Protein AF-A0A3M8QSM9-F1 (afdb_monomer_lite)

Sequence (172 aa):
MSATPKERRSAWSLAILLGVVITITLQIFSGIAMALGWMSLLPFHVEDGMAAALFILLEWLWLAGTRPGRRTLRDLFPTGQRWRAAGRQCQGIFLGRPTPALNTIVEGAFLLIATLAVLLGLLLVFTALPARFPLLLAGHRALAGLLALLWIIHLLLALHAALARRAEARKC

Foldseek 3Di:
DDDDPLPDPDPVLVVLVVQLVVLLVVLLVLLVVVVVPPCVCVVVNLVSLVSNQVSLVVLVCCLPVDPSSVVLLCLLVPDDPLVVVVVVVVVCVVVLDLDPSVLSPLVSVLSVLSNVLSVLSVCCVVVPHCVVPVVSVVSSSVSSVVNVVSVVVNVVSVVSVVVVVVVVVVVD

Radius of gyration: 18.4 Å; chains: 1; bounding box: 43×33×57 Å

pLDDT: mean 84.84, std 15.16, range [29.64, 98.06]

Structure (mmCIF, N/CA/C/O backbone):
data_AF-A0A3M8QSM9-F1
#
_entry.id   AF-A0A3M8QSM9-F1
#
loop_
_atom_site.group_PDB
_atom_site.id
_atom_site.type_symbol
_atom_site.label_atom_id
_atom_site.label_alt_id
_atom_site.label_comp_id
_atom_site.label_asym_id
_atom_site.label_entity_id
_atom_site.label_seq_id
_atom_site.pdbx_PDB_ins_code
_atom_site.Cartn_x
_atom_site.Cartn_y
_atom_site.Cartn_z
_atom_site.occupancy
_atom_site.B_iso_or_equiv
_atom_site.auth_seq_id
_atom_site.auth_comp_id
_atom_site.auth_asym_id
_atom_site.auth_atom_id
_atom_site.pdbx_PDB_model_num
ATOM 1 N N . MET A 1 1 ? -24.854 6.704 27.023 1.00 33.19 1 MET A N 1
ATOM 2 C CA . MET A 1 1 ? -24.421 6.651 25.607 1.00 33.19 1 MET A CA 1
ATOM 3 C C . MET A 1 1 ? -24.212 5.191 25.249 1.00 33.19 1 MET A C 1
ATOM 5 O O . MET A 1 1 ? -23.265 4.596 25.744 1.00 33.19 1 MET A O 1
ATOM 9 N N . SER A 1 2 ? -25.132 4.583 24.498 1.00 29.64 2 SER A N 1
ATOM 10 C CA . SER A 1 2 ? -24.978 3.199 24.042 1.00 29.64 2 SER A CA 1
ATOM 11 C C . SER A 1 2 ? -23.827 3.131 23.038 1.00 29.64 2 SER A C 1
ATOM 13 O O . SER A 1 2 ? -23.761 3.927 22.099 1.00 29.64 2 SER A O 1
ATOM 15 N N . ALA A 1 3 ? -22.886 2.213 23.259 1.00 34.69 3 ALA A N 1
ATOM 16 C CA . ALA A 1 3 ? -21.878 1.890 22.264 1.00 34.69 3 ALA A CA 1
ATOM 17 C C . ALA A 1 3 ? -22.620 1.332 21.046 1.00 34.69 3 ALA A C 1
ATOM 19 O O . ALA A 1 3 ? -23.190 0.244 21.102 1.00 34.69 3 ALA A O 1
ATOM 20 N N . THR A 1 4 ? -22.677 2.106 19.965 1.00 38.62 4 THR A N 1
ATOM 21 C CA . THR A 1 4 ? -23.167 1.594 18.690 1.00 38.62 4 THR A CA 1
ATOM 22 C C . THR A 1 4 ? -22.311 0.380 18.325 1.00 38.62 4 THR A C 1
ATOM 24 O O . THR A 1 4 ? -21.079 0.472 18.397 1.00 38.62 4 THR A O 1
ATOM 27 N N . PRO A 1 5 ? -22.918 -0.773 17.987 1.00 41.25 5 PRO A N 1
ATOM 28 C CA . PRO A 1 5 ? -22.157 -1.937 17.563 1.00 41.25 5 PRO A CA 1
ATOM 29 C C . PRO A 1 5 ? -21.228 -1.506 16.430 1.00 41.25 5 PRO A C 1
ATOM 31 O O . PRO A 1 5 ? -21.680 -0.873 15.473 1.00 41.25 5 PRO A O 1
ATOM 34 N N . LYS A 1 6 ? -19.926 -1.795 16.551 1.00 48.81 6 LYS A N 1
ATOM 35 C CA . LYS A 1 6 ? -18.965 -1.589 15.461 1.00 48.81 6 LYS A CA 1
ATOM 36 C C . LYS A 1 6 ? -19.500 -2.377 14.265 1.00 48.81 6 LYS A C 1
ATOM 38 O O . LYS A 1 6 ? -19.436 -3.603 14.273 1.00 48.81 6 LYS A O 1
ATOM 43 N N . GLU A 1 7 ? -20.089 -1.680 13.293 1.00 57.03 7 GLU A N 1
ATOM 44 C CA . GLU A 1 7 ? -20.618 -2.281 12.067 1.00 57.03 7 GLU A CA 1
ATOM 45 C C . GLU A 1 7 ? -19.496 -3.112 11.442 1.00 57.03 7 GLU A C 1
ATOM 47 O O . GLU A 1 7 ? -18.468 -2.582 11.014 1.00 57.03 7 GLU A O 1
ATOM 52 N N . ARG A 1 8 ? -19.653 -4.437 11.492 1.00 64.81 8 ARG A N 1
ATOM 53 C CA . ARG A 1 8 ? -18.660 -5.380 10.984 1.00 64.81 8 ARG A CA 1
ATOM 54 C C . ARG A 1 8 ? -18.558 -5.156 9.476 1.00 64.81 8 ARG A C 1
ATOM 56 O O . ARG A 1 8 ? -19.586 -5.095 8.802 1.00 64.81 8 ARG A O 1
ATOM 63 N N . ARG A 1 9 ? -17.335 -5.033 8.941 1.00 73.69 9 ARG A N 1
ATOM 64 C CA . ARG A 1 9 ? -17.126 -5.056 7.483 1.00 73.69 9 ARG A CA 1
ATOM 65 C C . ARG A 1 9 ? -17.835 -6.290 6.917 1.00 73.69 9 ARG A C 1
ATOM 67 O O . ARG A 1 9 ? -17.752 -7.372 7.502 1.00 73.69 9 ARG A O 1
ATOM 74 N N . SER A 1 10 ? -18.532 -6.120 5.797 1.00 85.56 10 SER A N 1
ATOM 75 C CA . SER A 1 10 ? -19.101 -7.257 5.076 1.00 85.56 10 SER A CA 1
ATOM 76 C C . SER A 1 10 ? -17.976 -8.188 4.614 1.00 85.56 10 SER A C 1
ATOM 78 O O . SER A 1 10 ? -16.852 -7.736 4.383 1.00 85.56 10 SER A O 1
ATOM 80 N N . ALA A 1 11 ? -18.273 -9.480 4.442 1.00 87.19 11 ALA A N 1
ATOM 81 C CA . ALA A 1 11 ? -17.302 -10.450 3.923 1.00 87.19 11 ALA A CA 1
ATOM 82 C C . ALA A 1 11 ? -16.677 -9.980 2.596 1.00 87.19 11 ALA A C 1
ATOM 84 O O . ALA A 1 11 ? -15.484 -10.150 2.370 1.00 87.19 11 ALA A O 1
ATOM 85 N N . TRP A 1 12 ? -17.467 -9.287 1.772 1.00 86.81 12 TRP A N 1
ATOM 86 C CA . TRP A 1 12 ? -17.013 -8.711 0.511 1.00 86.81 12 TRP A CA 1
ATOM 87 C C . TRP A 1 12 ? -15.965 -7.609 0.682 1.00 86.81 12 TRP A C 1
ATOM 89 O O . TRP A 1 12 ? -14.938 -7.615 0.015 1.00 86.81 12 TRP A O 1
ATOM 99 N N . SER A 1 13 ? -16.167 -6.702 1.639 1.00 87.62 13 SER A N 1
ATOM 100 C CA . SER A 1 13 ? -15.184 -5.663 1.966 1.00 87.62 13 SER A CA 1
ATOM 101 C C . SER A 1 13 ? -13.890 -6.237 2.553 1.00 87.62 13 SER A C 1
ATOM 103 O O . SER A 1 13 ? -12.820 -5.658 2.376 1.00 87.62 13 SER A O 1
ATOM 105 N N . LEU A 1 14 ? -13.969 -7.375 3.248 1.00 90.00 14 LEU A N 1
ATOM 106 C CA . LEU A 1 14 ? -12.781 -8.082 3.726 1.00 90.00 14 LEU A CA 1
ATOM 107 C C . LEU A 1 14 ? -12.025 -8.756 2.581 1.00 90.00 14 LEU A C 1
ATOM 109 O O . LEU A 1 14 ? -10.802 -8.693 2.564 1.00 90.00 14 LEU A O 1
ATOM 113 N N . ALA A 1 15 ? -12.734 -9.352 1.619 1.00 92.62 15 ALA A N 1
ATOM 114 C CA . ALA A 1 15 ? -12.118 -9.949 0.438 1.00 92.62 15 ALA A CA 1
ATOM 115 C C . ALA A 1 15 ? -11.387 -8.899 -0.417 1.00 92.62 15 ALA A C 1
ATOM 117 O O . ALA A 1 15 ? -10.253 -9.136 -0.821 1.00 92.62 15 ALA A O 1
ATOM 118 N N . ILE A 1 16 ? -11.994 -7.722 -0.622 1.00 93.44 16 ILE A N 1
ATOM 119 C CA . ILE A 1 16 ? -11.361 -6.597 -1.333 1.00 93.44 16 ILE A CA 1
ATOM 120 C C . ILE A 1 16 ? -10.077 -6.163 -0.619 1.00 93.44 16 ILE A C 1
ATOM 122 O O . ILE A 1 16 ? -9.019 -6.102 -1.241 1.00 93.44 16 ILE A O 1
ATOM 126 N N . LEU A 1 17 ? -10.152 -5.924 0.694 1.00 92.38 17 LEU A N 1
ATOM 127 C CA . LEU A 1 17 ? -8.992 -5.520 1.488 1.00 92.38 17 LEU A CA 1
ATOM 128 C C . LEU A 1 17 ? -7.885 -6.577 1.470 1.00 92.38 17 LEU A C 1
ATOM 130 O O . LEU A 1 17 ? -6.714 -6.236 1.332 1.00 92.38 17 LEU A O 1
ATOM 134 N N . LEU A 1 18 ? -8.244 -7.855 1.596 1.00 94.69 18 LEU A N 1
ATOM 135 C CA . LEU A 1 18 ? -7.285 -8.952 1.519 1.00 94.69 18 LEU A CA 1
ATOM 136 C C . LEU A 1 18 ? -6.609 -8.999 0.144 1.00 94.69 18 LEU A C 1
ATOM 138 O O . LEU A 1 18 ? -5.396 -9.177 0.083 1.00 94.69 18 LEU A O 1
ATOM 142 N N . GLY A 1 19 ? -7.371 -8.777 -0.929 1.00 96.56 19 GLY A N 1
ATOM 143 C CA . GLY A 1 19 ? -6.840 -8.620 -2.280 1.00 96.56 19 GLY A CA 1
ATOM 144 C C . GLY A 1 19 ? -5.787 -7.516 -2.352 1.00 96.56 19 GLY A C 1
ATOM 145 O O . GLY A 1 19 ? -4.663 -7.799 -2.750 1.00 96.56 19 GLY A O 1
ATOM 146 N N . VAL A 1 20 ? -6.099 -6.308 -1.855 1.00 95.62 20 VAL A N 1
ATOM 147 C CA . VAL A 1 20 ? -5.136 -5.188 -1.778 1.00 95.62 20 VAL A CA 1
ATOM 148 C C . VAL A 1 20 ? -3.863 -5.598 -1.035 1.00 95.62 20 VAL A C 1
ATOM 150 O O . VAL A 1 20 ? -2.759 -5.339 -1.509 1.00 95.62 20 VAL A O 1
ATOM 153 N N . VAL A 1 21 ? -3.996 -6.235 0.131 1.00 95.12 21 VAL A N 1
ATOM 154 C CA . VAL A 1 21 ? -2.842 -6.641 0.947 1.00 95.12 21 VAL A CA 1
ATOM 155 C C . VAL A 1 21 ? -1.966 -7.643 0.198 1.00 95.12 21 VAL A C 1
ATOM 157 O O . VAL A 1 21 ? -0.745 -7.478 0.180 1.00 95.12 21 VAL A O 1
ATOM 160 N N . ILE A 1 22 ? -2.567 -8.659 -0.425 1.00 97.19 22 ILE A N 1
ATOM 161 C CA . ILE A 1 22 ? -1.836 -9.703 -1.149 1.00 97.19 22 ILE A CA 1
ATOM 162 C C . ILE A 1 22 ? -1.108 -9.101 -2.350 1.00 97.19 22 ILE A C 1
ATOM 164 O O . ILE A 1 22 ? 0.111 -9.238 -2.434 1.00 97.19 22 ILE A O 1
ATOM 168 N N . THR A 1 23 ? -1.813 -8.388 -3.229 1.00 97.81 23 THR A N 1
ATOM 169 C CA . THR A 1 23 ? -1.215 -7.852 -4.460 1.00 97.81 23 THR A CA 1
ATOM 170 C C . THR A 1 23 ? -0.147 -6.805 -4.155 1.00 97.81 23 THR A C 1
ATOM 172 O O . THR A 1 23 ? 0.922 -6.816 -4.742 1.00 97.81 23 THR A O 1
ATOM 175 N N . ILE A 1 24 ? -0.348 -5.917 -3.173 1.00 95.31 24 ILE A N 1
ATOM 176 C CA . ILE A 1 24 ? 0.704 -4.943 -2.833 1.00 95.31 24 ILE A CA 1
ATOM 177 C C . ILE A 1 24 ? 1.926 -5.625 -2.211 1.00 95.31 24 ILE A C 1
ATOM 179 O O . ILE A 1 24 ? 3.055 -5.219 -2.478 1.00 95.31 24 ILE A O 1
ATOM 183 N N . THR A 1 25 ? 1.728 -6.683 -1.423 1.00 96.75 25 THR A N 1
ATOM 184 C CA . THR A 1 25 ? 2.846 -7.468 -0.883 1.00 96.75 25 THR A CA 1
ATOM 185 C C . THR A 1 25 ? 3.642 -8.127 -2.014 1.00 96.75 25 THR A C 1
ATOM 187 O O . THR A 1 25 ? 4.868 -8.021 -2.041 1.00 96.75 25 THR A O 1
ATOM 190 N N . LEU A 1 26 ? 2.961 -8.746 -2.982 1.00 98.06 26 LEU A N 1
ATOM 191 C CA . LEU A 1 26 ? 3.590 -9.341 -4.164 1.00 98.06 26 LEU A CA 1
ATOM 192 C C . LEU A 1 26 ? 4.304 -8.291 -5.032 1.00 98.06 26 LEU A C 1
ATOM 194 O O . LEU A 1 26 ? 5.438 -8.536 -5.451 1.00 98.06 26 LEU A O 1
ATOM 198 N N . GLN A 1 27 ? 3.729 -7.097 -5.208 1.00 97.50 27 GLN A N 1
ATOM 199 C CA . GLN A 1 27 ? 4.387 -5.978 -5.892 1.00 97.50 27 GLN A CA 1
ATOM 200 C C . GLN A 1 27 ? 5.650 -5.485 -5.190 1.00 97.50 27 GLN A C 1
ATOM 202 O O . GLN A 1 27 ? 6.639 -5.182 -5.858 1.00 97.50 27 GLN A O 1
ATOM 207 N N . ILE A 1 28 ? 5.655 -5.424 -3.855 1.00 96.50 28 ILE A N 1
ATOM 208 C CA . ILE A 1 28 ? 6.856 -5.062 -3.091 1.00 96.50 28 ILE A CA 1
ATOM 209 C C . ILE A 1 28 ? 7.958 -6.100 -3.335 1.00 96.50 28 ILE A C 1
ATOM 211 O O . ILE A 1 28 ? 9.080 -5.730 -3.681 1.00 96.50 28 ILE A O 1
ATOM 215 N N . PHE A 1 29 ? 7.651 -7.395 -3.207 1.00 97.69 29 PHE A N 1
ATOM 216 C CA . PHE A 1 29 ? 8.652 -8.451 -3.387 1.00 97.69 29 PHE A CA 1
ATOM 217 C C . PHE A 1 29 ? 9.167 -8.546 -4.824 1.00 97.69 29 PHE A C 1
ATOM 219 O O . PHE A 1 29 ? 10.380 -8.610 -5.031 1.00 97.69 29 PHE A O 1
ATOM 226 N N . SER A 1 30 ? 8.277 -8.518 -5.816 1.00 97.69 30 SER A N 1
ATOM 227 C CA . SER A 1 30 ? 8.670 -8.544 -7.229 1.00 97.69 30 SER A CA 1
ATOM 228 C C . SER A 1 30 ? 9.455 -7.289 -7.624 1.00 97.69 30 SER A C 1
ATOM 230 O O . SER A 1 30 ? 10.476 -7.404 -8.300 1.00 97.69 30 SER A O 1
ATOM 232 N N . GLY A 1 31 ? 9.074 -6.109 -7.122 1.00 96.38 31 GLY A N 1
ATOM 233 C CA . GLY A 1 31 ? 9.811 -4.861 -7.330 1.00 96.38 31 GLY A CA 1
ATOM 234 C C . GLY A 1 31 ? 11.220 -4.884 -6.727 1.00 96.38 31 GLY A C 1
ATOM 235 O O . GLY A 1 31 ? 12.176 -4.465 -7.383 1.00 96.38 31 GLY A O 1
ATOM 236 N N . ILE A 1 32 ? 11.378 -5.424 -5.511 1.00 95.88 32 ILE A N 1
ATOM 237 C CA . ILE A 1 32 ? 12.695 -5.630 -4.883 1.00 95.88 32 ILE A CA 1
ATOM 238 C C . ILE A 1 32 ? 13.531 -6.617 -5.704 1.00 95.88 32 ILE A C 1
ATOM 240 O O . ILE A 1 32 ? 14.686 -6.330 -6.010 1.00 95.88 32 ILE A O 1
ATOM 244 N N . ALA A 1 33 ? 12.960 -7.755 -6.102 1.00 97.12 33 ALA A N 1
ATOM 245 C CA . ALA A 1 33 ? 13.671 -8.758 -6.890 1.00 97.12 33 ALA A CA 1
ATOM 246 C C . ALA A 1 33 ? 14.148 -8.195 -8.241 1.00 97.12 33 ALA A C 1
ATOM 248 O O . ALA A 1 33 ? 15.297 -8.401 -8.634 1.00 97.12 33 ALA A O 1
ATOM 249 N N . MET A 1 34 ? 13.313 -7.406 -8.922 1.00 96.12 34 MET A N 1
ATOM 250 C CA . MET A 1 34 ? 13.706 -6.699 -10.143 1.00 96.12 34 MET A CA 1
ATOM 251 C C . MET A 1 34 ? 14.809 -5.663 -9.891 1.00 96.12 34 MET A C 1
ATOM 253 O O . MET A 1 34 ? 15.723 -5.544 -10.704 1.00 96.12 34 MET A O 1
ATOM 257 N N . ALA A 1 35 ? 14.776 -4.942 -8.763 1.00 93.50 35 ALA A N 1
ATOM 258 C CA . ALA A 1 35 ? 15.850 -4.022 -8.379 1.00 93.50 35 ALA A CA 1
ATOM 259 C C . ALA A 1 35 ? 17.186 -4.745 -8.110 1.00 93.50 35 ALA A C 1
ATOM 261 O O . ALA A 1 35 ? 18.246 -4.163 -8.330 1.00 93.50 35 ALA A O 1
ATOM 262 N N . LEU A 1 36 ? 17.135 -6.017 -7.700 1.00 95.88 36 LEU A N 1
ATOM 263 C CA . LEU A 1 36 ? 18.290 -6.912 -7.555 1.00 95.88 36 LEU A CA 1
ATOM 264 C C . LEU A 1 36 ? 18.699 -7.610 -8.869 1.00 95.88 36 LEU A C 1
ATOM 266 O O . LEU A 1 36 ? 19.625 -8.417 -8.874 1.00 95.88 36 LEU A O 1
ATOM 270 N N . GLY A 1 37 ? 18.035 -7.299 -9.988 1.00 95.44 37 GLY A N 1
ATOM 271 C CA . GLY A 1 37 ? 18.399 -7.767 -11.328 1.00 95.44 37 GLY A CA 1
ATOM 272 C C . GLY A 1 37 ? 17.540 -8.901 -11.890 1.00 95.44 37 GLY A C 1
ATOM 273 O O . GLY A 1 37 ? 17.787 -9.338 -13.013 1.00 95.44 37 GLY A O 1
ATOM 274 N N . TRP A 1 38 ? 16.512 -9.377 -11.179 1.00 96.69 38 TRP A N 1
ATOM 275 C CA . TRP A 1 38 ? 15.640 -10.464 -11.654 1.00 96.69 38 TRP A CA 1
ATOM 276 C C . TRP A 1 38 ? 14.563 -9.951 -12.617 1.00 96.69 38 TRP A C 1
ATOM 278 O O . TRP A 1 38 ? 13.366 -9.965 -12.333 1.00 96.69 38 TRP A O 1
ATOM 288 N N . MET A 1 39 ? 14.992 -9.486 -13.790 1.00 94.81 39 MET A N 1
ATOM 289 C CA . MET A 1 39 ? 14.109 -8.869 -14.787 1.00 94.81 39 MET A CA 1
ATOM 290 C C . MET A 1 39 ? 13.109 -9.842 -15.430 1.00 94.81 39 MET A C 1
ATOM 292 O O . MET A 1 39 ? 12.125 -9.393 -16.016 1.00 94.81 39 MET A O 1
ATOM 296 N N . SER A 1 40 ? 13.300 -11.157 -15.281 1.00 96.06 40 SER A N 1
ATOM 297 C CA . SER A 1 40 ? 12.332 -12.178 -15.709 1.00 96.06 40 SER A CA 1
ATOM 298 C C . SER A 1 40 ? 10.988 -12.087 -14.976 1.00 96.06 40 SER A C 1
ATOM 300 O O . SER A 1 40 ? 9.995 -12.601 -15.481 1.00 96.06 40 SER A O 1
ATOM 302 N N . LEU A 1 41 ? 10.930 -11.405 -13.825 1.00 96.75 41 LEU A N 1
ATOM 303 C CA . LEU A 1 41 ? 9.695 -11.158 -13.077 1.00 96.75 41 LEU A CA 1
ATOM 304 C C . LEU A 1 41 ? 8.870 -9.983 -13.617 1.00 96.75 41 LEU A C 1
ATOM 306 O O . LEU A 1 41 ? 7.768 -9.758 -13.125 1.00 96.75 41 LEU A O 1
ATOM 310 N N . LEU A 1 42 ? 9.362 -9.240 -14.615 1.00 94.75 42 LEU A N 1
ATOM 311 C CA . LEU A 1 42 ? 8.651 -8.078 -15.153 1.00 94.75 42 LEU A CA 1
ATOM 312 C C . LEU A 1 42 ? 7.216 -8.401 -15.625 1.00 94.75 42 LEU A C 1
ATOM 314 O O . LEU A 1 42 ? 6.325 -7.639 -15.257 1.00 94.75 42 LEU A O 1
ATOM 318 N N . PRO A 1 43 ? 6.940 -9.493 -16.373 1.00 96.25 43 PRO A N 1
ATOM 319 C CA . PRO A 1 43 ? 5.570 -9.824 -16.772 1.00 96.25 43 PRO A CA 1
ATOM 320 C C . PRO A 1 43 ? 4.655 -10.038 -15.563 1.00 96.25 43 PRO A C 1
ATOM 322 O O . PRO A 1 43 ? 3.593 -9.429 -15.482 1.00 96.25 43 PRO A O 1
ATOM 325 N N . PHE A 1 44 ? 5.124 -10.803 -14.571 1.00 97.38 44 PHE A N 1
ATOM 326 C CA . PHE A 1 44 ? 4.402 -11.024 -13.319 1.00 97.38 44 PHE A CA 1
ATOM 327 C C . PHE A 1 44 ? 4.139 -9.709 -12.569 1.00 97.38 44 PHE A C 1
ATOM 329 O O . PHE A 1 44 ? 3.018 -9.462 -12.144 1.00 97.38 44 PHE A O 1
ATOM 336 N N . HIS A 1 45 ? 5.146 -8.838 -12.454 1.00 97.31 45 HIS A N 1
ATOM 337 C CA . HIS A 1 45 ? 5.020 -7.535 -11.794 1.00 97.31 45 HIS A CA 1
ATOM 338 C C . HIS A 1 45 ? 3.997 -6.622 -12.490 1.00 97.31 45 HIS A C 1
ATOM 340 O O . HIS A 1 45 ? 3.294 -5.840 -11.849 1.00 97.31 45 HIS A O 1
ATOM 346 N N . VAL A 1 46 ? 3.901 -6.700 -13.819 1.00 96.06 46 VAL A N 1
ATOM 347 C CA . VAL A 1 46 ? 2.896 -5.951 -14.581 1.00 96.06 46 VAL A CA 1
ATOM 348 C C . VAL A 1 46 ? 1.503 -6.542 -14.357 1.00 96.06 46 VAL A C 1
ATOM 350 O O . VAL A 1 46 ? 0.580 -5.788 -14.054 1.00 96.06 46 VAL A O 1
ATOM 353 N N . GLU A 1 47 ? 1.342 -7.862 -14.459 1.00 97.12 47 GLU A N 1
ATOM 354 C CA . GLU A 1 47 ? 0.057 -8.553 -14.276 1.00 97.12 47 GLU A CA 1
ATOM 355 C C . GLU A 1 47 ? -0.506 -8.383 -12.857 1.00 97.12 47 GLU A C 1
ATOM 357 O O . GLU A 1 47 ? -1.651 -7.954 -12.689 1.00 97.12 47 GLU A O 1
ATOM 362 N N . ASP A 1 48 ? 0.307 -8.632 -11.829 1.00 97.88 48 ASP A N 1
ATOM 363 C CA . ASP A 1 48 ? -0.061 -8.405 -10.428 1.00 97.88 48 ASP A CA 1
ATOM 364 C C . ASP A 1 48 ? -0.317 -6.914 -10.153 1.00 97.88 48 ASP A C 1
ATOM 366 O O . ASP A 1 48 ? -1.243 -6.556 -9.426 1.00 97.88 48 ASP A O 1
ATOM 370 N N . GLY A 1 49 ? 0.410 -6.015 -10.826 1.00 97.25 49 GLY A N 1
ATOM 371 C CA . GLY A 1 49 ? 0.144 -4.576 -10.800 1.00 97.25 49 GLY A CA 1
ATOM 372 C C . GLY A 1 49 ? -1.243 -4.191 -11.323 1.00 97.25 49 GLY A C 1
ATOM 373 O O . GLY A 1 49 ? -1.892 -3.315 -10.744 1.00 97.25 49 GLY A O 1
ATOM 374 N N . MET A 1 50 ? -1.736 -4.863 -12.367 1.00 97.69 50 MET A N 1
ATOM 375 C CA . MET A 1 50 ? -3.106 -4.670 -12.864 1.00 97.69 50 MET A CA 1
ATOM 376 C C . MET A 1 50 ? -4.141 -5.197 -11.865 1.00 97.69 50 MET A C 1
ATOM 378 O O . MET A 1 50 ? -5.156 -4.539 -11.622 1.00 97.69 50 MET A O 1
ATOM 382 N N . ALA A 1 51 ? -3.874 -6.344 -11.233 1.00 97.94 51 ALA A N 1
ATOM 383 C CA . ALA A 1 51 ? -4.725 -6.872 -10.169 1.00 97.94 51 ALA A CA 1
ATOM 384 C C . ALA A 1 51 ? -4.772 -5.917 -8.961 1.00 97.94 51 ALA A C 1
ATOM 386 O O . ALA A 1 51 ? -5.856 -5.603 -8.460 1.00 97.94 51 ALA A O 1
ATOM 387 N N . ALA A 1 52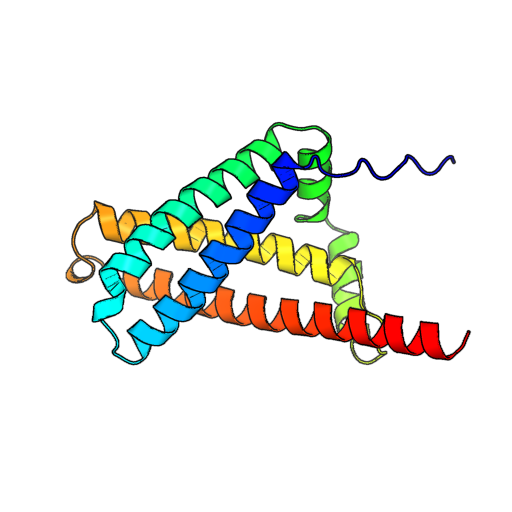 ? -3.622 -5.378 -8.545 1.00 97.69 52 ALA A N 1
ATOM 388 C CA . ALA A 1 52 ? -3.528 -4.374 -7.490 1.00 97.69 52 ALA A CA 1
ATOM 389 C C . ALA A 1 52 ? -4.350 -3.122 -7.821 1.00 97.69 52 ALA A C 1
ATOM 391 O O . ALA A 1 52 ? -5.066 -2.610 -6.958 1.00 97.69 52 ALA A O 1
ATOM 392 N N . ALA A 1 53 ? -4.299 -2.651 -9.072 1.00 97.75 53 ALA A N 1
ATOM 393 C CA . ALA A 1 53 ? -5.097 -1.515 -9.524 1.00 97.75 53 ALA A CA 1
ATOM 394 C C . ALA A 1 53 ? -6.600 -1.759 -9.373 1.00 97.75 53 ALA A C 1
ATOM 396 O O . ALA A 1 53 ? -7.316 -0.895 -8.858 1.00 97.75 53 ALA A O 1
ATOM 397 N N . LEU A 1 54 ? -7.068 -2.947 -9.760 1.00 98.00 54 LEU A N 1
ATOM 398 C CA . LEU A 1 54 ? -8.466 -3.332 -9.607 1.00 98.00 54 LEU A CA 1
ATOM 399 C C . LEU A 1 54 ? -8.882 -3.359 -8.130 1.00 98.00 54 LEU A C 1
ATOM 401 O O . LEU A 1 54 ? -9.892 -2.754 -7.770 1.00 98.00 54 LEU A O 1
ATOM 405 N N . PHE A 1 55 ? -8.110 -4.013 -7.260 1.00 98.06 55 PHE A N 1
ATOM 406 C CA . PHE A 1 55 ? -8.445 -4.093 -5.836 1.00 98.06 55 PHE A CA 1
ATOM 407 C C . PHE A 1 55 ? -8.408 -2.730 -5.137 1.00 98.06 55 PHE A C 1
ATOM 409 O O . PHE A 1 55 ? -9.298 -2.440 -4.338 1.00 98.06 55 PHE A O 1
ATOM 416 N N . ILE A 1 56 ? -7.444 -1.864 -5.467 1.00 97.38 56 ILE A N 1
ATOM 417 C CA . ILE A 1 56 ? -7.396 -0.490 -4.947 1.00 97.38 56 ILE A CA 1
ATOM 418 C C . ILE A 1 56 ? -8.622 0.304 -5.401 1.00 97.38 56 ILE A C 1
ATOM 420 O O . ILE A 1 56 ? -9.236 0.992 -4.586 1.00 97.38 56 ILE A O 1
ATOM 424 N N . LEU A 1 57 ? -9.013 0.196 -6.674 1.00 97.88 57 LEU A N 1
ATOM 425 C CA . LEU A 1 57 ? -10.218 0.850 -7.180 1.00 97.88 57 LEU A CA 1
ATOM 426 C C . LEU A 1 57 ? -11.464 0.370 -6.425 1.00 97.88 57 LEU A C 1
ATOM 428 O O . LEU A 1 57 ? -12.267 1.192 -5.984 1.00 97.88 57 LEU A O 1
ATOM 432 N N . LEU A 1 58 ? -11.611 -0.943 -6.232 1.00 97.31 58 LEU A N 1
ATOM 433 C CA . LEU A 1 58 ? -12.720 -1.521 -5.472 1.00 97.31 58 LEU A CA 1
ATOM 434 C C . LEU A 1 58 ? -12.728 -1.053 -4.009 1.00 97.31 58 LEU A C 1
ATOM 436 O O . LEU A 1 58 ? -13.798 -0.751 -3.478 1.00 97.31 58 LEU A O 1
ATOM 440 N N . GLU A 1 59 ? -11.562 -0.943 -3.367 1.00 96.44 59 GLU A N 1
ATOM 441 C CA . GLU A 1 59 ? -11.452 -0.425 -1.999 1.00 96.44 59 GLU A CA 1
ATOM 442 C C . GLU A 1 59 ? -11.878 1.049 -1.941 1.00 96.44 59 GLU A C 1
ATOM 444 O O . GLU A 1 59 ? -12.684 1.414 -1.085 1.00 96.44 59 GLU A O 1
ATOM 449 N N . TRP A 1 60 ? -11.444 1.891 -2.886 1.00 97.31 60 TRP A N 1
ATOM 450 C CA . TRP A 1 60 ? -11.886 3.288 -2.970 1.00 97.31 60 TRP A CA 1
ATOM 451 C C . TRP A 1 60 ? -13.389 3.418 -3.226 1.00 97.31 60 TRP A C 1
ATOM 453 O O . TRP A 1 60 ? -14.057 4.219 -2.565 1.00 97.31 60 TRP A O 1
ATOM 463 N N . LEU A 1 61 ? -13.946 2.610 -4.133 1.00 96.50 61 LEU A N 1
ATOM 464 C CA . LEU A 1 61 ? -15.385 2.568 -4.398 1.00 96.50 61 LEU A CA 1
ATOM 465 C C . LEU A 1 61 ? -16.168 2.157 -3.149 1.00 96.50 61 LEU A C 1
ATOM 467 O O . LEU A 1 61 ? -17.198 2.757 -2.840 1.00 96.50 61 LEU A O 1
ATOM 471 N N . TRP A 1 62 ? -15.672 1.183 -2.385 1.00 95.50 62 TRP A N 1
ATOM 472 C CA . TRP A 1 62 ? -16.294 0.779 -1.128 1.00 95.50 62 TRP A CA 1
ATOM 473 C C . TRP A 1 62 ? -16.198 1.873 -0.050 1.00 95.50 62 TRP A C 1
ATOM 475 O O . TRP A 1 62 ? -17.206 2.177 0.608 1.00 95.50 62 TRP A O 1
ATOM 485 N N . LEU A 1 63 ? -15.018 2.489 0.106 1.00 94.06 63 LEU A N 1
ATOM 486 C CA . LEU A 1 63 ? -14.746 3.573 1.057 1.00 94.06 63 LEU A CA 1
ATOM 487 C C . LEU A 1 63 ? -15.627 4.799 0.788 1.00 94.06 63 LEU A C 1
ATOM 489 O O . LEU A 1 63 ? -16.178 5.379 1.723 1.00 94.06 63 LEU A O 1
ATOM 493 N N . ALA A 1 64 ? -15.808 5.184 -0.475 1.00 94.44 64 ALA A N 1
ATOM 494 C CA . ALA A 1 64 ? -16.644 6.321 -0.849 1.00 94.44 64 ALA A CA 1
ATOM 495 C C . ALA A 1 64 ? -18.144 5.964 -0.879 1.00 94.44 64 ALA A C 1
ATOM 497 O O . ALA A 1 64 ? -18.992 6.731 -0.404 1.00 94.44 64 ALA A O 1
ATOM 498 N N . GLY A 1 65 ? -18.483 4.783 -1.400 1.00 92.06 65 GLY A N 1
ATOM 499 C CA . GLY A 1 65 ? -19.854 4.380 -1.711 1.00 92.06 65 GLY A CA 1
ATOM 500 C C . GLY A 1 65 ? -20.686 3.977 -0.495 1.00 92.06 65 GLY A C 1
ATOM 501 O O . GLY A 1 65 ? -21.887 4.251 -0.444 1.00 92.06 65 GLY A O 1
ATOM 502 N N . THR A 1 66 ? -20.074 3.401 0.543 1.00 91.06 66 THR A N 1
ATOM 503 C CA . THR A 1 66 ? -20.822 2.834 1.678 1.00 91.06 66 THR A CA 1
ATOM 504 C C . THR A 1 66 ? -20.753 3.704 2.939 1.00 91.06 66 THR A C 1
ATOM 506 O O . THR A 1 66 ? -19.766 4.388 3.204 1.00 91.06 66 THR A O 1
ATOM 509 N N . ARG A 1 67 ? -21.809 3.684 3.769 1.00 90.88 67 ARG A N 1
ATOM 510 C CA . ARG A 1 67 ? -21.801 4.336 5.098 1.00 90.88 67 ARG A CA 1
ATOM 511 C C . ARG A 1 67 ? -20.646 3.851 5.997 1.00 90.88 67 ARG A C 1
ATOM 513 O O . ARG A 1 67 ? -19.960 4.722 6.539 1.00 90.88 67 ARG A O 1
ATOM 520 N N . PRO A 1 68 ? -20.406 2.532 6.167 1.00 88.12 68 PRO A N 1
ATOM 521 C CA . PRO A 1 68 ? -19.256 2.045 6.929 1.00 88.12 68 PRO A CA 1
ATOM 522 C C . PRO A 1 68 ? -17.923 2.447 6.286 1.00 88.12 68 PRO A C 1
ATOM 524 O O . PRO A 1 68 ? -17.045 2.925 6.999 1.00 88.12 68 PRO A O 1
ATOM 527 N N . GLY A 1 69 ? -17.804 2.382 4.956 1.00 88.62 69 GLY A N 1
ATOM 528 C CA . GLY A 1 69 ? -16.617 2.830 4.228 1.00 88.62 69 GLY A CA 1
ATOM 529 C C . GLY A 1 69 ? -16.268 4.290 4.497 1.00 88.62 69 GLY A C 1
ATOM 530 O O . GLY A 1 69 ? -15.140 4.592 4.875 1.00 88.62 69 GLY A O 1
ATOM 531 N N . ARG A 1 70 ? -17.251 5.198 4.454 1.00 91.56 70 ARG A N 1
ATOM 532 C CA . ARG A 1 70 ? -17.027 6.626 4.745 1.00 91.56 70 ARG A CA 1
ATOM 533 C C . ARG A 1 70 ? -16.664 6.901 6.205 1.00 91.56 70 ARG A C 1
ATOM 535 O O . ARG A 1 70 ? -16.127 7.964 6.519 1.00 91.56 70 ARG A O 1
ATOM 542 N N . ARG A 1 71 ? -17.001 6.003 7.138 1.00 88.69 71 ARG A N 1
ATOM 543 C CA . ARG A 1 71 ? -16.496 6.076 8.521 1.00 88.69 71 ARG A CA 1
ATOM 544 C C . ARG A 1 71 ? -15.034 5.640 8.564 1.00 88.69 71 ARG A C 1
ATOM 546 O O . ARG A 1 71 ? -14.222 6.412 9.056 1.00 88.69 71 ARG A O 1
ATOM 553 N N . THR A 1 72 ? -14.699 4.498 7.958 1.00 87.88 72 THR A N 1
ATOM 554 C CA . THR A 1 72 ? -13.309 4.034 7.826 1.00 87.88 72 THR A CA 1
ATOM 555 C C . THR A 1 72 ? -12.424 5.082 7.154 1.00 87.88 72 THR A C 1
ATOM 557 O O . THR A 1 72 ? -11.357 5.384 7.666 1.00 87.88 72 THR A O 1
ATOM 560 N N . LEU A 1 73 ? -12.890 5.722 6.080 1.00 89.00 73 LEU A N 1
ATOM 561 C CA . LEU A 1 73 ? -12.149 6.771 5.380 1.00 89.00 73 LEU A CA 1
ATOM 562 C C . LEU A 1 73 ? -11.824 7.970 6.288 1.00 89.00 73 LEU A C 1
ATOM 564 O O . LEU A 1 73 ? -10.712 8.487 6.259 1.00 89.00 73 LEU A O 1
ATOM 568 N N . ARG A 1 74 ? -12.770 8.391 7.139 1.00 87.62 74 ARG A N 1
ATOM 569 C CA . ARG A 1 74 ? -12.547 9.463 8.128 1.00 87.62 74 ARG A CA 1
ATOM 570 C C . ARG A 1 74 ? -11.578 9.063 9.237 1.00 87.62 74 ARG A C 1
ATOM 572 O O . ARG A 1 74 ? -10.936 9.932 9.824 1.00 87.62 74 ARG A O 1
ATOM 579 N N . ASP A 1 75 ? -11.502 7.775 9.547 1.00 85.06 75 ASP A N 1
ATOM 580 C CA . ASP A 1 75 ? -10.537 7.261 10.509 1.00 85.06 75 ASP A CA 1
ATOM 581 C C . ASP A 1 75 ? -9.134 7.170 9.886 1.00 85.06 75 ASP A C 1
ATOM 583 O O . ASP A 1 75 ? -8.185 7.577 10.551 1.00 85.06 75 ASP A O 1
ATOM 587 N N . LEU A 1 76 ? -9.018 6.742 8.618 1.00 84.88 76 LEU A N 1
ATOM 588 C CA . LEU A 1 76 ? -7.772 6.698 7.827 1.00 84.88 76 LEU A CA 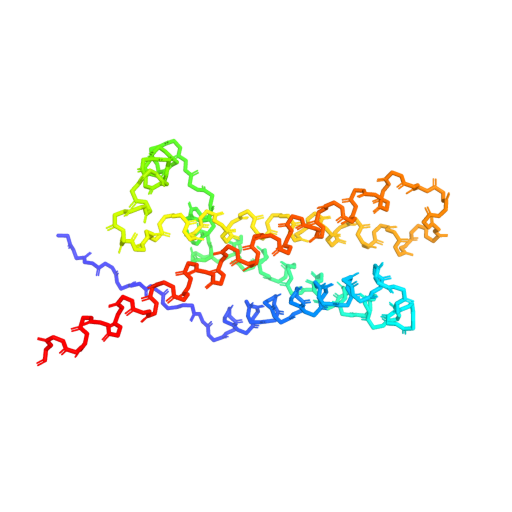1
ATOM 589 C C . LEU A 1 76 ? -7.158 8.085 7.600 1.00 84.88 76 LEU A C 1
ATOM 591 O O . LEU A 1 76 ? -5.939 8.239 7.643 1.00 84.88 76 LEU A O 1
ATOM 595 N N . PHE A 1 77 ? -8.001 9.102 7.404 1.00 84.75 77 PHE A N 1
ATOM 596 C CA . PHE A 1 77 ? -7.586 10.490 7.196 1.00 84.75 77 PHE A CA 1
ATOM 597 C C . PHE A 1 77 ? -8.139 11.388 8.310 1.00 84.75 77 PHE A C 1
ATOM 599 O O . PHE A 1 77 ? -9.056 12.185 8.085 1.00 84.75 77 PHE A O 1
ATOM 606 N N . PRO A 1 78 ? -7.616 11.252 9.544 1.00 75.19 78 PRO A N 1
ATOM 607 C CA . PRO A 1 78 ? -8.098 12.032 10.671 1.00 75.19 78 PRO A CA 1
ATOM 608 C C . PRO A 1 78 ? -7.795 13.526 10.478 1.00 75.19 78 PRO A C 1
ATOM 610 O O . PRO A 1 78 ? -6.905 13.901 9.724 1.00 75.19 78 PRO A O 1
ATOM 613 N N . THR A 1 79 ? -8.490 14.414 11.193 1.00 78.19 79 THR A N 1
ATOM 614 C CA . THR A 1 79 ? -8.231 15.867 11.155 1.00 78.19 79 THR A CA 1
ATOM 615 C C . THR A 1 79 ? -7.754 16.408 12.511 1.00 78.19 79 THR A C 1
ATOM 617 O O . THR A 1 79 ? -8.071 15.867 13.576 1.00 78.19 79 THR A O 1
ATOM 620 N N . GLY A 1 80 ? -6.952 17.482 12.472 1.00 68.69 80 GLY A N 1
ATOM 621 C CA . GLY A 1 80 ? -6.641 18.400 13.581 1.00 68.69 80 GLY A CA 1
ATOM 622 C C . GLY A 1 80 ? -6.206 17.787 14.923 1.00 68.69 80 GLY A C 1
ATOM 623 O O . GLY A 1 80 ? -5.021 17.708 15.244 1.00 68.69 80 GLY A O 1
ATOM 624 N N . GLN A 1 81 ? -7.166 17.442 15.785 1.00 66.94 81 GLN A N 1
ATOM 625 C CA . GLN A 1 81 ? -6.892 16.926 17.135 1.00 66.94 81 GLN A CA 1
ATOM 626 C C . GLN A 1 81 ? -6.348 15.493 17.137 1.00 66.94 81 GLN A C 1
ATOM 628 O O . GLN A 1 81 ? -5.488 15.170 17.957 1.00 66.94 81 GLN A O 1
ATOM 633 N N . ARG A 1 82 ? -6.808 14.646 16.212 1.00 67.56 82 ARG A N 1
ATOM 634 C CA . ARG A 1 82 ? -6.380 13.242 16.123 1.00 67.56 82 ARG A CA 1
ATOM 635 C C . ARG A 1 82 ? -4.938 13.110 15.615 1.00 67.56 82 ARG A C 1
ATOM 637 O O . ARG A 1 82 ? -4.198 12.288 16.141 1.00 67.56 82 ARG A O 1
ATOM 644 N N . TRP A 1 83 ? -4.498 13.997 14.717 1.00 68.06 83 TRP A N 1
ATOM 645 C CA . TRP A 1 83 ? -3.085 14.113 14.320 1.00 68.06 83 TRP A CA 1
ATOM 646 C C . TRP A 1 83 ? -2.180 14.513 15.484 1.00 68.06 83 TRP A C 1
ATOM 648 O O . TRP A 1 83 ? -1.134 13.910 15.697 1.00 68.06 83 TRP A O 1
ATOM 658 N N . ARG A 1 84 ? -2.605 15.490 16.295 1.00 69.50 84 ARG A N 1
ATOM 659 C CA . ARG A 1 84 ? -1.858 15.895 17.498 1.00 69.50 84 ARG A CA 1
ATOM 660 C C . ARG A 1 84 ? -1.786 14.774 18.537 1.00 69.50 84 ARG A C 1
ATOM 662 O O . ARG A 1 84 ? -0.764 14.625 19.200 1.00 69.50 84 ARG A O 1
ATOM 669 N N . ALA A 1 85 ? -2.847 13.978 18.673 1.00 67.00 85 ALA A N 1
ATOM 670 C CA . ALA A 1 85 ? -2.834 12.788 19.518 1.00 67.00 85 ALA A CA 1
ATOM 671 C C . ALA A 1 85 ? -1.852 11.729 18.993 1.00 67.00 85 ALA A C 1
ATOM 673 O O . ALA A 1 85 ? -1.061 11.226 19.782 1.00 67.00 85 ALA A O 1
ATOM 674 N N . ALA A 1 86 ? -1.833 11.469 17.682 1.00 65.88 86 ALA A N 1
ATOM 675 C CA . ALA A 1 86 ? -0.870 10.562 17.062 1.00 65.88 86 ALA A CA 1
ATOM 676 C C . ALA A 1 86 ? 0.583 11.038 17.231 1.00 65.88 86 ALA A C 1
ATOM 678 O O . ALA A 1 86 ? 1.439 10.246 17.604 1.00 65.88 86 ALA A O 1
ATOM 679 N N . GLY A 1 87 ? 0.860 12.337 17.065 1.00 67.25 87 GLY A N 1
ATOM 680 C CA . GLY A 1 87 ? 2.196 12.905 17.287 1.00 67.25 87 GLY A CA 1
ATOM 681 C C . GLY A 1 87 ? 2.691 12.739 18.730 1.00 67.25 87 GLY A C 1
ATOM 682 O O . GLY A 1 87 ? 3.821 12.310 18.953 1.00 67.25 87 GLY A O 1
ATOM 683 N N . ARG A 1 88 ? 1.823 12.980 19.723 1.00 66.88 88 ARG A N 1
ATOM 684 C CA . ARG A 1 88 ? 2.130 12.684 21.138 1.00 66.88 88 ARG A CA 1
ATOM 685 C C . ARG A 1 88 ? 2.301 11.185 21.395 1.00 66.88 88 ARG A C 1
ATOM 687 O O . ARG A 1 88 ? 3.080 10.786 22.251 1.00 66.88 88 ARG A O 1
ATOM 694 N N . GLN A 1 89 ? 1.584 10.347 20.654 1.00 66.00 89 GLN A N 1
ATOM 695 C CA . GLN A 1 89 ? 1.685 8.895 20.760 1.00 66.00 89 GLN A CA 1
ATOM 696 C C . GLN A 1 89 ? 2.953 8.338 20.118 1.00 66.00 89 GLN A C 1
ATOM 698 O O . GLN A 1 89 ? 3.482 7.375 20.658 1.00 66.00 89 GLN A O 1
ATOM 703 N N . CYS A 1 90 ? 3.493 8.961 19.066 1.00 63.19 90 CYS A N 1
ATOM 704 C CA . CYS A 1 90 ? 4.813 8.622 18.532 1.00 63.19 90 CYS A CA 1
ATOM 705 C C . CYS A 1 90 ? 5.908 8.756 19.599 1.00 63.19 90 CYS A C 1
ATOM 707 O O . CYS A 1 90 ? 6.780 7.898 19.691 1.00 63.19 90 CYS A O 1
ATOM 709 N N . GLN A 1 91 ? 5.815 9.771 20.466 1.00 61.56 91 GLN A N 1
ATOM 710 C CA . GLN A 1 91 ? 6.711 9.920 21.622 1.00 61.56 91 GLN A CA 1
ATOM 711 C C . GLN A 1 91 ? 6.483 8.821 22.678 1.00 61.56 91 GLN A C 1
ATOM 713 O O . GLN A 1 91 ? 7.423 8.378 23.331 1.00 61.56 91 GLN A O 1
ATOM 718 N N . GLY A 1 92 ? 5.246 8.332 22.808 1.00 56.84 92 GLY A N 1
ATOM 719 C CA . GLY A 1 92 ? 4.860 7.246 23.712 1.00 56.84 92 GLY A CA 1
ATOM 720 C C . GLY A 1 92 ? 5.085 5.821 23.185 1.00 56.84 92 GLY A C 1
ATOM 721 O O . GLY A 1 92 ? 4.829 4.881 23.933 1.00 56.84 92 GLY A O 1
ATOM 722 N N . ILE A 1 93 ? 5.570 5.618 21.950 1.00 57.72 93 ILE A N 1
ATOM 723 C CA . ILE A 1 93 ? 5.911 4.275 21.422 1.00 57.72 93 ILE A CA 1
ATOM 724 C C . ILE A 1 93 ? 6.984 3.612 22.300 1.00 57.72 93 ILE A C 1
ATOM 726 O O . ILE A 1 93 ? 6.922 2.411 22.554 1.00 57.72 93 ILE A O 1
ATOM 730 N N . PHE A 1 94 ? 7.899 4.408 22.861 1.00 52.22 94 PHE A N 1
ATOM 731 C CA . PHE A 1 94 ? 8.897 3.953 23.834 1.00 52.22 94 PHE A CA 1
ATOM 732 C C . PHE A 1 94 ? 8.293 3.440 25.154 1.00 52.22 94 PHE A C 1
ATOM 734 O O . PHE A 1 94 ? 8.962 2.726 25.891 1.00 52.22 94 PHE A O 1
ATOM 741 N N . LEU A 1 95 ? 7.023 3.752 25.443 1.00 56.12 95 LEU A N 1
ATOM 742 C CA . LEU A 1 95 ? 6.303 3.316 26.646 1.00 56.12 95 LEU A CA 1
ATOM 743 C C . LEU A 1 95 ? 5.480 2.029 26.425 1.00 56.12 95 LEU A C 1
ATOM 745 O O . LEU A 1 95 ? 4.704 1.638 27.297 1.00 56.12 95 LEU A O 1
ATOM 749 N N . GLY A 1 96 ? 5.629 1.362 25.272 1.00 54.38 96 GLY A N 1
ATOM 750 C CA . GLY A 1 96 ? 5.152 -0.011 25.059 1.00 54.38 96 GLY A CA 1
ATOM 751 C C . GLY A 1 96 ? 3.637 -0.185 24.917 1.00 54.38 96 GLY A C 1
ATOM 752 O O . GLY A 1 96 ? 3.124 -1.276 25.163 1.00 54.38 96 GLY A O 1
ATOM 753 N N . ARG A 1 97 ? 2.893 0.866 24.543 1.00 57.97 97 ARG A N 1
ATOM 754 C CA . ARG A 1 97 ? 1.457 0.748 24.237 1.00 57.97 97 ARG A CA 1
ATOM 755 C C . ARG A 1 97 ? 1.222 0.835 22.725 1.00 57.97 97 ARG A C 1
ATOM 757 O O . ARG A 1 97 ? 1.462 1.899 22.155 1.00 57.97 97 ARG A O 1
ATOM 764 N N . PRO A 1 98 ? 0.711 -0.221 22.064 1.00 57.91 98 PRO A N 1
ATOM 765 C CA . PRO A 1 98 ? 0.295 -0.133 20.667 1.00 57.91 98 PRO A CA 1
ATOM 766 C C . PRO A 1 98 ? -0.851 0.877 20.556 1.00 57.91 98 PRO A C 1
ATOM 768 O O . PRO A 1 98 ? -1.887 0.726 21.207 1.00 57.91 98 PRO A O 1
ATOM 771 N N . THR A 1 99 ? -0.670 1.934 19.762 1.00 65.06 99 THR A N 1
ATOM 772 C CA . THR A 1 99 ? -1.681 2.991 19.643 1.00 65.06 99 THR A CA 1
ATOM 773 C C . THR A 1 99 ? -2.516 2.801 18.373 1.00 65.06 99 THR A C 1
ATOM 775 O O . THR A 1 99 ? -1.973 2.814 17.267 1.00 65.06 99 THR A O 1
ATOM 778 N N . PRO A 1 100 ? -3.849 2.640 18.494 1.00 68.12 100 PRO A N 1
ATOM 779 C CA . PRO A 1 100 ? -4.727 2.436 17.341 1.00 68.12 100 PRO A CA 1
ATOM 780 C C . PRO A 1 100 ? -4.642 3.569 16.312 1.00 68.12 100 PRO A C 1
ATOM 782 O O . PRO A 1 100 ? -4.732 3.316 15.118 1.00 68.12 100 PRO A O 1
ATOM 785 N N . ALA A 1 101 ? -4.429 4.809 16.766 1.00 70.94 101 ALA A N 1
ATOM 786 C CA . ALA A 1 101 ? -4.399 5.978 15.892 1.00 70.94 101 ALA A CA 1
ATOM 787 C C . ALA A 1 101 ? -3.183 5.997 14.955 1.00 70.94 101 ALA A C 1
ATOM 789 O O . ALA A 1 101 ? -3.329 6.363 13.792 1.00 70.94 101 ALA A O 1
ATOM 790 N N . LEU A 1 102 ? -2.003 5.578 15.431 1.00 76.50 102 LEU A N 1
ATOM 791 C CA . LEU A 1 102 ? -0.813 5.492 14.586 1.00 76.50 102 LEU A CA 1
ATOM 792 C C . LEU A 1 102 ? -0.986 4.428 13.503 1.00 76.50 102 LEU A C 1
ATOM 794 O O . LEU A 1 102 ? -0.681 4.684 12.343 1.00 76.50 102 LEU A O 1
ATOM 798 N N . ASN A 1 103 ? -1.525 3.262 13.870 1.00 81.06 103 ASN A N 1
ATOM 799 C CA . ASN A 1 103 ? -1.777 2.189 12.915 1.00 81.06 103 ASN A CA 1
ATOM 800 C C . ASN A 1 103 ? -2.735 2.639 11.800 1.00 81.06 103 ASN A C 1
ATOM 802 O O . ASN A 1 103 ? -2.447 2.442 10.627 1.00 81.06 103 ASN A O 1
ATOM 806 N N . THR A 1 104 ? -3.824 3.324 12.153 1.00 83.25 104 THR A N 1
ATOM 807 C CA . THR A 1 104 ? -4.785 3.836 11.167 1.00 83.25 104 THR A CA 1
ATOM 808 C C . THR A 1 104 ? -4.189 4.918 10.255 1.00 83.25 104 THR A C 1
ATOM 810 O O . THR A 1 104 ? -4.500 4.957 9.068 1.00 83.25 104 THR A O 1
ATOM 813 N N . ILE A 1 105 ? -3.293 5.769 10.766 1.00 84.00 105 ILE A N 1
ATOM 814 C CA . ILE A 1 105 ? -2.569 6.748 9.937 1.00 84.00 105 ILE A CA 1
ATOM 815 C C . ILE A 1 105 ? -1.622 6.047 8.959 1.00 84.00 105 ILE A C 1
ATOM 817 O O . ILE A 1 105 ? -1.567 6.425 7.790 1.00 84.00 105 ILE A O 1
ATOM 821 N N . VAL A 1 106 ? -0.894 5.026 9.421 1.00 88.25 106 VAL A N 1
ATOM 822 C CA . VAL A 1 106 ? -0.018 4.217 8.563 1.00 88.25 106 VAL A CA 1
ATOM 823 C C . VAL A 1 106 ? -0.835 3.533 7.468 1.00 88.25 106 VAL A C 1
ATOM 825 O O . VAL A 1 106 ? -0.444 3.603 6.310 1.00 88.25 106 VAL A O 1
ATOM 828 N N . GLU A 1 107 ? -1.994 2.956 7.795 1.00 89.88 107 GLU A N 1
ATOM 829 C CA . GLU A 1 107 ? -2.917 2.365 6.814 1.00 89.88 107 GLU A CA 1
ATOM 830 C C . GLU A 1 107 ? -3.414 3.397 5.784 1.00 89.88 107 GLU A C 1
ATOM 832 O O . GLU A 1 107 ? -3.431 3.117 4.584 1.00 89.88 107 GLU A O 1
ATOM 837 N N . GLY A 1 108 ? -3.776 4.608 6.222 1.00 90.56 108 GLY A N 1
ATOM 838 C CA . GLY A 1 108 ? -4.220 5.683 5.328 1.00 90.56 108 GLY A CA 1
ATOM 839 C C . GLY A 1 108 ? -3.113 6.166 4.389 1.00 90.56 108 GLY A C 1
ATOM 840 O O . GLY A 1 108 ? -3.330 6.307 3.183 1.00 90.56 108 GLY A O 1
ATOM 841 N N . ALA A 1 109 ? -1.905 6.363 4.924 1.00 91.94 109 ALA A N 1
ATOM 842 C CA . ALA A 1 109 ? -0.722 6.708 4.138 1.00 91.94 109 ALA A CA 1
ATOM 843 C C . ALA A 1 109 ? -0.365 5.596 3.142 1.00 91.94 109 ALA A C 1
ATOM 845 O O . ALA A 1 109 ? -0.064 5.882 1.984 1.00 91.94 109 ALA A O 1
ATOM 846 N N . PHE A 1 110 ? -0.457 4.337 3.574 1.00 93.69 110 PHE A N 1
ATOM 847 C CA . PHE A 1 110 ? -0.210 3.169 2.739 1.00 93.69 110 PHE A CA 1
ATOM 848 C C . PHE A 1 110 ? -1.165 3.129 1.547 1.00 93.69 110 PHE A C 1
ATOM 850 O O . PHE A 1 110 ? -0.707 3.045 0.412 1.00 93.69 110 PHE A O 1
ATOM 857 N N . LEU A 1 111 ? -2.477 3.269 1.776 1.00 95.19 111 LEU A N 1
ATOM 858 C CA . LEU A 1 111 ? -3.471 3.273 0.699 1.00 95.19 111 LEU A CA 1
ATOM 859 C C . LEU A 1 111 ? -3.235 4.418 -0.298 1.00 95.19 111 LEU A C 1
ATOM 861 O O . LEU A 1 111 ? -3.313 4.208 -1.510 1.00 95.19 111 LEU A O 1
ATOM 865 N N . LEU A 1 112 ? -2.920 5.621 0.192 1.00 95.94 112 LEU A N 1
ATOM 866 C CA . LEU A 1 112 ? -2.659 6.778 -0.665 1.00 95.94 112 LEU A CA 1
ATOM 867 C C . LEU A 1 112 ? -1.410 6.569 -1.531 1.00 95.94 112 LEU A C 1
ATOM 869 O O . LEU A 1 112 ? -1.466 6.744 -2.748 1.00 95.94 112 LEU A O 1
ATOM 873 N N . ILE A 1 113 ? -0.295 6.159 -0.923 1.00 96.44 113 ILE A N 1
ATOM 874 C CA . ILE A 1 113 ? 0.963 5.928 -1.642 1.00 96.44 113 ILE A CA 1
ATOM 875 C C . ILE A 1 113 ? 0.814 4.749 -2.610 1.00 96.44 113 ILE A C 1
ATOM 877 O O . ILE A 1 113 ? 1.299 4.841 -3.734 1.00 96.44 113 ILE A O 1
ATOM 881 N N . ALA A 1 114 ? 0.093 3.689 -2.234 1.00 96.69 114 ALA A N 1
ATOM 882 C CA . ALA A 1 114 ? -0.187 2.549 -3.108 1.00 96.69 114 ALA A CA 1
ATOM 883 C C . ALA A 1 114 ? -0.994 2.979 -4.335 1.00 96.69 114 ALA A C 1
ATOM 885 O O . ALA A 1 114 ? -0.663 2.601 -5.457 1.00 96.69 114 ALA A O 1
ATOM 886 N N . THR A 1 115 ? -1.992 3.843 -4.135 1.00 97.69 115 THR A N 1
ATOM 887 C CA . THR A 1 115 ? -2.778 4.426 -5.229 1.00 97.69 115 THR A CA 1
ATOM 888 C C . THR A 1 115 ? -1.878 5.206 -6.186 1.00 97.69 115 THR A C 1
ATOM 890 O O . THR A 1 115 ? -1.922 4.976 -7.391 1.00 97.69 115 THR A O 1
ATOM 893 N N . LEU A 1 116 ? -1.012 6.084 -5.669 1.00 97.38 116 LEU A N 1
ATOM 894 C CA . LEU A 1 116 ? -0.072 6.844 -6.499 1.00 97.38 116 LEU A CA 1
ATOM 895 C C . LEU A 1 116 ? 0.917 5.929 -7.234 1.00 97.38 116 LEU A C 1
ATOM 897 O O . LEU A 1 116 ? 1.136 6.102 -8.430 1.00 97.38 116 LEU A O 1
ATOM 901 N N . ALA A 1 117 ? 1.488 4.938 -6.545 1.00 96.75 117 ALA A N 1
ATOM 902 C CA . ALA A 1 117 ? 2.442 3.999 -7.126 1.00 96.75 117 ALA A CA 1
ATOM 903 C C . ALA A 1 117 ? 1.821 3.219 -8.290 1.00 96.75 117 ALA A C 1
ATOM 905 O O . ALA A 1 117 ? 2.445 3.109 -9.347 1.00 96.75 117 ALA A O 1
ATOM 906 N N . VAL A 1 118 ? 0.584 2.743 -8.119 1.00 96.12 118 VAL A N 1
ATOM 907 C CA . VAL A 1 118 ? -0.174 2.061 -9.170 1.00 96.12 118 VAL A CA 1
ATOM 908 C C . VAL A 1 118 ? -0.474 2.998 -10.331 1.00 96.12 118 VAL A C 1
ATOM 910 O O . VAL A 1 118 ? -0.201 2.625 -11.464 1.00 96.12 118 VAL A O 1
ATOM 913 N N . LEU A 1 119 ? -0.965 4.218 -10.093 1.00 95.56 119 LEU A N 1
ATOM 914 C CA . LEU A 1 119 ? -1.234 5.173 -11.176 1.00 95.56 119 LEU A CA 1
ATOM 915 C C . LEU A 1 119 ? 0.026 5.463 -12.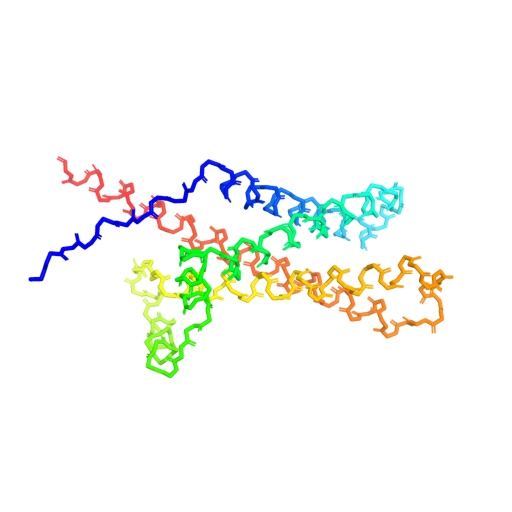007 1.00 95.56 119 LEU A C 1
ATOM 917 O O . LEU A 1 119 ? -0.035 5.467 -13.236 1.00 95.56 119 LEU A O 1
ATOM 921 N N . LEU A 1 120 ? 1.178 5.638 -11.350 1.00 94.00 120 LEU A N 1
ATOM 922 C CA . LEU A 1 120 ? 2.464 5.790 -12.031 1.00 94.00 120 LEU A CA 1
ATOM 923 C C . LEU A 1 120 ? 2.867 4.515 -12.790 1.00 94.00 120 LEU A C 1
ATOM 925 O O . LEU A 1 120 ? 3.367 4.612 -13.907 1.00 94.00 120 LEU A O 1
ATOM 929 N N . GLY A 1 121 ? 2.638 3.333 -12.212 1.00 93.62 121 GLY A N 1
ATOM 930 C CA . GLY A 1 121 ? 2.911 2.043 -12.852 1.00 93.62 121 GLY A CA 1
ATOM 931 C C . GLY A 1 121 ? 2.069 1.823 -14.111 1.00 93.62 121 GLY A C 1
ATOM 932 O O . GLY A 1 121 ? 2.611 1.491 -15.162 1.00 93.62 121 GLY A O 1
ATOM 933 N N . LEU A 1 122 ? 0.764 2.099 -14.043 1.00 93.44 122 LEU A N 1
ATOM 934 C CA . LEU A 1 122 ? -0.137 2.065 -15.197 1.00 93.44 122 LEU A CA 1
ATOM 935 C C . LEU A 1 122 ? 0.334 3.041 -16.278 1.00 93.44 122 LEU A C 1
ATOM 937 O O . LEU A 1 122 ? 0.411 2.672 -17.447 1.00 93.44 122 LEU A O 1
ATOM 941 N N . LEU A 1 123 ? 0.712 4.265 -15.895 1.00 91.69 123 LEU A N 1
ATOM 942 C CA . LEU A 1 123 ? 1.235 5.244 -16.843 1.00 91.69 123 LEU A CA 1
ATOM 943 C C . LEU A 1 123 ? 2.518 4.743 -17.523 1.00 91.69 123 LEU A C 1
ATOM 945 O O . LEU A 1 123 ? 2.641 4.870 -18.738 1.00 91.69 123 LEU A O 1
ATOM 949 N N . LEU A 1 124 ? 3.445 4.130 -16.780 1.00 90.12 124 LEU A N 1
ATOM 950 C CA . LEU A 1 124 ? 4.670 3.535 -17.331 1.00 90.12 124 LEU A CA 1
ATOM 951 C C . LEU A 1 124 ? 4.379 2.398 -18.322 1.00 90.12 124 LEU A C 1
ATOM 953 O O . LEU A 1 124 ? 5.047 2.312 -19.352 1.00 90.12 124 LEU A O 1
ATOM 957 N N . VAL A 1 125 ? 3.381 1.558 -18.033 1.00 89.38 125 VAL A N 1
ATOM 958 C CA . VAL A 1 125 ? 2.958 0.457 -18.914 1.00 89.38 125 VAL A CA 1
ATOM 959 C C . VAL A 1 125 ? 2.305 0.997 -20.190 1.00 89.38 125 VAL A C 1
ATOM 961 O O . VAL A 1 125 ? 2.713 0.627 -21.289 1.00 89.38 125 VAL A O 1
ATOM 964 N N . PHE A 1 126 ? 1.332 1.904 -20.072 1.00 85.50 126 PHE A N 1
ATOM 965 C CA . PHE A 1 126 ? 0.519 2.352 -21.210 1.00 85.50 126 PHE A CA 1
ATOM 966 C C . PHE A 1 126 ? 1.170 3.437 -22.078 1.00 85.50 126 PHE A C 1
ATOM 968 O O . PHE A 1 126 ? 0.808 3.573 -23.243 1.00 85.50 126 PHE A O 1
ATOM 975 N N . THR A 1 127 ? 2.143 4.195 -21.561 1.00 81.50 127 THR A N 1
ATOM 976 C CA . THR A 1 127 ? 2.917 5.162 -22.376 1.00 81.50 127 THR A CA 1
ATOM 977 C C . THR A 1 127 ? 4.106 4.529 -23.098 1.00 81.50 127 THR A C 1
ATOM 979 O O . THR A 1 127 ? 4.785 5.205 -23.872 1.00 81.50 127 THR A O 1
ATOM 982 N N . ALA A 1 128 ? 4.330 3.229 -22.873 1.00 64.50 128 ALA A N 1
ATOM 983 C CA . ALA A 1 128 ? 5.237 2.376 -23.625 1.00 64.50 128 ALA A CA 1
ATOM 984 C C . ALA A 1 128 ? 6.649 2.955 -23.842 1.00 64.50 128 ALA A C 1
ATOM 986 O O . ALA A 1 128 ? 7.118 2.942 -24.974 1.00 64.50 128 ALA A O 1
ATOM 987 N N . LEU A 1 129 ? 7.331 3.449 -22.788 1.00 60.44 129 LEU A N 1
ATOM 988 C CA . LEU A 1 129 ? 8.806 3.389 -22.630 1.00 60.44 129 LEU A CA 1
ATOM 989 C C . LEU A 1 129 ? 9.284 4.094 -21.334 1.00 60.44 129 LEU A C 1
ATOM 991 O O . LEU A 1 129 ? 9.287 5.328 -21.277 1.00 60.44 129 LEU A O 1
ATOM 995 N N . PRO A 1 130 ? 9.847 3.359 -20.350 1.00 59.53 130 PRO A N 1
ATOM 996 C CA . PRO A 1 130 ? 10.569 3.956 -19.219 1.00 59.53 130 PRO A CA 1
ATOM 997 C C . PRO A 1 130 ? 11.743 4.847 -19.666 1.00 59.53 130 PRO A C 1
ATOM 999 O O . PRO A 1 130 ? 12.114 5.785 -18.965 1.00 59.53 130 PRO A O 1
ATOM 1002 N N . ALA A 1 131 ? 12.298 4.589 -20.858 1.00 61.41 131 ALA A N 1
ATOM 1003 C CA . ALA A 1 131 ? 13.396 5.359 -21.442 1.00 61.41 131 ALA A CA 1
ATOM 1004 C C . ALA A 1 131 ? 13.015 6.808 -21.796 1.00 61.41 131 ALA A C 1
ATOM 1006 O O . ALA A 1 131 ? 13.886 7.670 -21.840 1.00 61.41 131 ALA A O 1
ATOM 1007 N N . ARG A 1 132 ? 11.725 7.092 -22.035 1.00 67.31 132 ARG A N 1
ATOM 1008 C CA . ARG A 1 132 ? 11.249 8.448 -22.360 1.00 67.31 132 ARG A CA 1
ATOM 1009 C C . ARG A 1 132 ? 10.959 9.285 -21.115 1.00 67.31 132 ARG A C 1
ATOM 1011 O O . ARG A 1 132 ? 10.954 10.508 -21.196 1.00 67.31 132 ARG A O 1
ATOM 1018 N N . PHE A 1 133 ? 10.761 8.637 -19.965 1.00 78.12 133 PHE A N 1
ATOM 1019 C CA . PHE A 1 133 ? 10.383 9.292 -18.714 1.00 78.12 133 PHE A CA 1
ATOM 1020 C C . PHE A 1 133 ? 11.183 8.736 -17.522 1.00 78.12 133 PHE A C 1
ATOM 1022 O O . PHE A 1 133 ? 10.608 8.133 -16.612 1.00 78.12 133 PHE A O 1
ATOM 1029 N N . PRO A 1 134 ? 12.512 8.957 -17.475 1.00 83.38 134 PRO A N 1
ATOM 1030 C CA . PRO A 1 134 ? 13.358 8.464 -16.383 1.00 83.38 134 PRO A CA 1
ATOM 1031 C C . PRO A 1 134 ? 12.914 8.992 -15.011 1.00 83.38 134 PRO A C 1
ATOM 1033 O O . PRO A 1 134 ? 12.983 8.272 -14.017 1.00 83.38 134 PRO A O 1
ATOM 1036 N N . LEU A 1 135 ? 12.382 10.219 -14.963 1.00 87.81 135 LEU A N 1
ATOM 1037 C CA . LEU A 1 135 ? 11.807 10.811 -13.753 1.00 87.81 135 LEU A CA 1
ATOM 1038 C C . LEU A 1 135 ? 10.559 10.061 -13.267 1.00 87.81 135 LEU A C 1
ATOM 1040 O O . LEU A 1 135 ? 10.383 9.891 -12.064 1.00 87.81 135 LEU A O 1
ATOM 1044 N N . LEU A 1 136 ? 9.716 9.575 -14.183 1.00 89.06 136 LEU A N 1
ATOM 1045 C CA . LEU A 1 136 ? 8.513 8.818 -13.836 1.00 89.06 136 LEU A CA 1
ATOM 1046 C C . LEU A 1 136 ? 8.880 7.455 -13.240 1.00 89.06 136 LEU A C 1
ATOM 1048 O O . LEU A 1 136 ? 8.329 7.059 -12.215 1.00 89.06 136 LEU A O 1
ATOM 1052 N N . LEU A 1 137 ? 9.861 6.771 -13.839 1.00 90.25 137 LEU A N 1
ATOM 1053 C CA . LEU A 1 137 ? 10.392 5.516 -13.307 1.00 90.25 137 LEU A CA 1
ATOM 1054 C C . LEU A 1 137 ? 11.052 5.718 -11.936 1.00 90.25 137 LEU A C 1
ATOM 1056 O O . LEU A 1 137 ? 10.821 4.926 -11.023 1.00 90.25 137 LEU A O 1
ATOM 1060 N N . ALA A 1 138 ? 11.849 6.777 -11.771 1.00 91.94 138 ALA A N 1
ATOM 1061 C CA . ALA A 1 138 ? 12.450 7.122 -10.486 1.00 91.94 138 ALA A CA 1
ATOM 1062 C C . ALA A 1 138 ? 11.380 7.417 -9.423 1.00 91.94 138 ALA A C 1
ATOM 1064 O O . ALA A 1 138 ? 11.471 6.905 -8.309 1.00 91.94 138 ALA A O 1
ATOM 1065 N N . GLY A 1 139 ? 10.333 8.166 -9.782 1.00 94.62 139 GLY A N 1
ATOM 1066 C CA . GLY A 1 139 ? 9.191 8.442 -8.912 1.00 94.62 139 GLY A CA 1
ATOM 1067 C C . GLY A 1 139 ? 8.446 7.172 -8.500 1.00 94.62 139 GLY A C 1
ATOM 1068 O O . GLY A 1 139 ? 8.203 6.963 -7.314 1.00 94.62 139 GLY A O 1
ATOM 1069 N N . HIS A 1 140 ? 8.156 6.278 -9.448 1.00 95.00 140 HIS A N 1
ATOM 1070 C CA . HIS A 1 140 ? 7.524 4.990 -9.158 1.00 95.00 140 HIS A CA 1
ATOM 1071 C C . HIS A 1 140 ? 8.372 4.143 -8.193 1.00 95.00 140 HIS A C 1
ATOM 1073 O O . HIS A 1 140 ? 7.857 3.641 -7.196 1.00 95.00 140 HIS A O 1
ATOM 1079 N N . ARG A 1 141 ? 9.690 4.056 -8.425 1.00 94.62 141 ARG A N 1
ATOM 1080 C CA . ARG A 1 141 ? 10.629 3.357 -7.529 1.00 94.62 141 ARG A CA 1
ATOM 1081 C C . ARG A 1 141 ? 10.687 3.984 -6.135 1.00 94.62 141 ARG A C 1
ATOM 1083 O O . ARG A 1 141 ? 10.713 3.256 -5.147 1.00 94.62 141 ARG A O 1
ATOM 1090 N N . ALA A 1 142 ? 10.681 5.314 -6.042 1.00 96.56 142 ALA A N 1
ATOM 1091 C CA . ALA A 1 142 ? 10.667 6.017 -4.762 1.00 96.56 142 ALA A CA 1
ATOM 1092 C C . ALA A 1 142 ? 9.386 5.714 -3.968 1.00 96.56 142 ALA A C 1
ATOM 1094 O O . ALA A 1 142 ? 9.461 5.395 -2.782 1.00 96.56 142 ALA A O 1
ATOM 1095 N N . LEU A 1 143 ? 8.220 5.735 -4.624 1.00 97.25 143 LEU A N 1
ATOM 1096 C CA . LEU A 1 143 ? 6.950 5.357 -3.996 1.00 97.25 143 LEU A CA 1
ATOM 1097 C C . LEU A 1 143 ? 6.945 3.885 -3.561 1.00 97.25 143 LEU A C 1
ATOM 1099 O O . LEU A 1 143 ? 6.492 3.588 -2.458 1.00 97.25 143 LEU A O 1
ATOM 1103 N N . ALA A 1 144 ? 7.492 2.974 -4.372 1.00 95.69 144 ALA A N 1
ATOM 1104 C CA . ALA A 1 144 ? 7.632 1.564 -4.005 1.00 95.69 144 ALA A CA 1
ATOM 1105 C C . ALA A 1 144 ? 8.532 1.375 -2.769 1.00 95.69 144 ALA A C 1
ATOM 1107 O O . ALA A 1 144 ? 8.185 0.618 -1.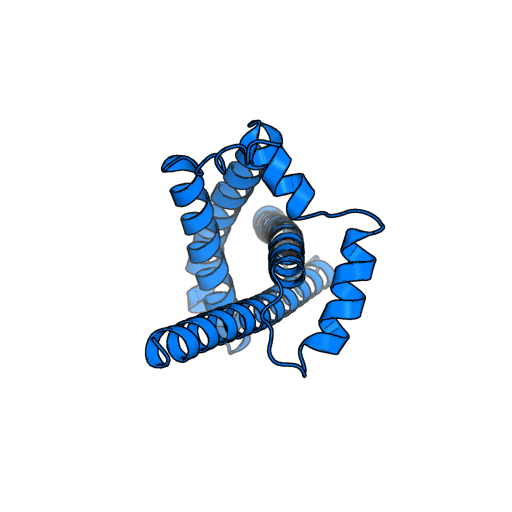862 1.00 95.69 144 ALA A O 1
ATOM 1108 N N . GLY A 1 145 ? 9.643 2.114 -2.679 1.00 96.12 145 GLY A N 1
ATOM 1109 C CA . GLY A 1 145 ? 10.501 2.128 -1.492 1.00 96.12 145 GLY A CA 1
ATOM 1110 C C . GLY A 1 145 ? 9.779 2.646 -0.242 1.00 96.12 145 GLY A C 1
ATO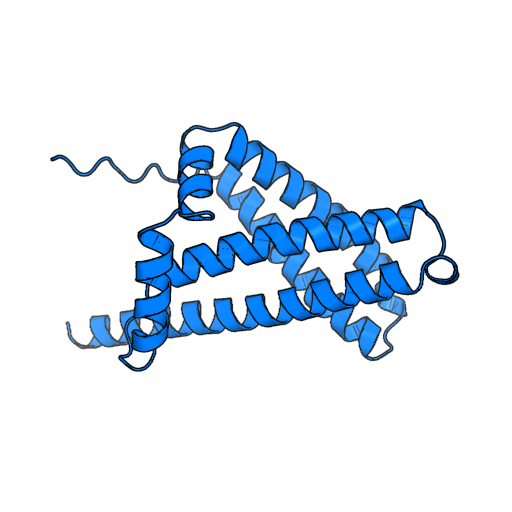M 1111 O O . GLY A 1 145 ? 9.885 2.047 0.829 1.00 96.12 145 GLY A O 1
ATOM 1112 N N . LEU A 1 146 ? 8.983 3.713 -0.376 1.00 96.50 146 LEU A N 1
ATOM 1113 C CA . LEU A 1 146 ? 8.142 4.221 0.714 1.00 96.50 146 LEU A CA 1
ATOM 1114 C C . LEU A 1 146 ? 7.077 3.204 1.146 1.00 96.50 146 LEU A C 1
ATOM 1116 O O . LEU A 1 146 ? 6.848 3.044 2.344 1.00 96.50 146 LEU A O 1
ATOM 1120 N N . LEU A 1 147 ? 6.457 2.483 0.206 1.00 96.50 147 LEU A N 1
ATOM 1121 C CA . LEU A 1 147 ? 5.513 1.405 0.520 1.00 96.50 147 LEU A CA 1
ATOM 1122 C C . LEU A 1 147 ? 6.176 0.260 1.270 1.00 96.50 147 LEU A C 1
ATOM 1124 O O . LEU A 1 147 ? 5.619 -0.200 2.262 1.00 96.50 147 LEU A O 1
ATOM 1128 N N . ALA A 1 148 ? 7.365 -0.169 0.843 1.00 95.88 148 ALA A N 1
ATOM 1129 C CA . ALA A 1 148 ? 8.123 -1.198 1.544 1.00 95.88 148 ALA A CA 1
ATOM 1130 C C . ALA A 1 148 ? 8.437 -0.772 2.989 1.00 95.88 148 ALA A C 1
ATOM 1132 O O . ALA A 1 148 ? 8.247 -1.550 3.923 1.00 95.88 148 ALA A O 1
ATOM 1133 N N . LEU A 1 149 ? 8.833 0.489 3.196 1.00 95.69 149 LEU A N 1
ATOM 1134 C CA . LEU A 1 149 ? 9.063 1.035 4.534 1.00 95.69 149 LEU A CA 1
ATOM 1135 C C . LEU A 1 149 ? 7.781 1.045 5.381 1.00 95.69 149 LEU A C 1
ATOM 1137 O O . LEU A 1 149 ? 7.794 0.569 6.517 1.00 95.69 149 LEU A O 1
ATOM 1141 N N . LEU A 1 150 ? 6.670 1.555 4.841 1.00 93.56 150 LEU A N 1
ATOM 1142 C CA . LEU A 1 150 ? 5.384 1.568 5.545 1.00 93.56 150 LEU A CA 1
ATOM 1143 C C . LEU A 1 150 ? 4.883 0.156 5.858 1.00 93.56 150 LEU A C 1
ATOM 1145 O O . LEU A 1 150 ? 4.332 -0.061 6.933 1.00 93.56 150 LEU A O 1
ATOM 1149 N N . TRP A 1 151 ? 5.110 -0.803 4.960 1.00 94.00 151 TRP A N 1
ATOM 1150 C CA . TRP A 1 151 ? 4.782 -2.212 5.166 1.00 94.00 151 TRP A CA 1
ATOM 1151 C C . TRP A 1 151 ? 5.558 -2.801 6.349 1.00 94.00 151 TRP A C 1
ATOM 1153 O O . TRP A 1 151 ? 4.953 -3.403 7.236 1.00 94.00 151 TRP A O 1
ATOM 1163 N N . ILE A 1 152 ? 6.873 -2.557 6.429 1.00 93.75 152 ILE A N 1
ATOM 1164 C CA . ILE A 1 152 ? 7.701 -2.978 7.572 1.00 93.75 152 ILE A CA 1
ATOM 1165 C C . ILE A 1 152 ? 7.198 -2.330 8.867 1.00 93.75 152 ILE A C 1
ATOM 1167 O O . ILE A 1 152 ? 7.003 -3.024 9.864 1.00 93.75 152 ILE A O 1
ATOM 1171 N N . ILE A 1 153 ? 6.944 -1.017 8.862 1.00 90.50 153 ILE A N 1
ATOM 1172 C CA . ILE A 1 153 ? 6.414 -0.301 10.033 1.00 90.50 153 ILE A CA 1
ATOM 1173 C C . ILE A 1 153 ? 5.081 -0.916 10.475 1.00 90.50 153 ILE A C 1
ATOM 1175 O O . ILE A 1 153 ? 4.892 -1.192 11.660 1.00 90.50 153 ILE A O 1
ATOM 1179 N N . HIS A 1 154 ? 4.172 -1.172 9.535 1.00 88.81 154 HIS A N 1
ATOM 1180 C CA . HIS A 1 154 ? 2.876 -1.777 9.818 1.00 88.81 154 HIS A CA 1
ATOM 1181 C C . HIS A 1 154 ? 3.022 -3.179 10.430 1.00 88.81 154 HIS A C 1
ATOM 1183 O O . HIS A 1 154 ? 2.392 -3.472 11.447 1.00 88.81 154 HIS A O 1
ATOM 1189 N N . LEU A 1 155 ? 3.910 -4.020 9.889 1.00 89.56 155 LEU A N 1
ATOM 1190 C CA . LEU A 1 155 ? 4.212 -5.337 10.455 1.00 89.56 155 LEU A CA 1
ATOM 1191 C C . LEU A 1 155 ? 4.772 -5.256 11.875 1.00 89.56 155 LEU A C 1
ATOM 1193 O O . LEU A 1 155 ? 4.350 -6.020 12.742 1.00 89.56 155 LEU A O 1
ATOM 1197 N N . LEU A 1 156 ? 5.695 -4.327 12.134 1.00 89.06 156 LEU A N 1
ATOM 1198 C CA . LEU A 1 156 ? 6.271 -4.131 13.464 1.00 89.06 156 LEU A CA 1
ATOM 1199 C C . LEU A 1 156 ? 5.203 -3.705 14.479 1.00 89.06 156 LEU A C 1
ATOM 1201 O O . LEU A 1 156 ? 5.152 -4.248 15.584 1.00 89.06 156 LEU A O 1
ATOM 1205 N N . LEU A 1 157 ? 4.309 -2.788 14.096 1.00 85.12 157 LEU A N 1
ATOM 1206 C CA . LEU A 1 157 ? 3.180 -2.368 14.930 1.00 85.12 157 LEU A CA 1
ATOM 1207 C C . LEU A 1 157 ? 2.212 -3.530 15.200 1.00 85.12 157 LEU A C 1
ATOM 1209 O O . LEU A 1 157 ? 1.790 -3.733 16.343 1.00 85.12 157 LEU A O 1
ATOM 1213 N N . ALA A 1 158 ? 1.894 -4.321 14.173 1.00 85.56 158 ALA A N 1
ATOM 1214 C CA . ALA A 1 158 ? 1.023 -5.486 14.290 1.00 85.56 158 ALA A CA 1
ATOM 1215 C C . ALA A 1 158 ? 1.629 -6.566 15.202 1.00 85.56 158 ALA A C 1
ATOM 1217 O O . ALA A 1 158 ? 0.934 -7.105 16.072 1.00 85.56 158 ALA A O 1
ATOM 1218 N N . LEU A 1 159 ? 2.929 -6.841 15.056 1.00 87.56 159 LEU A N 1
ATOM 1219 C CA . LEU A 1 159 ? 3.674 -7.777 15.894 1.00 87.56 159 LEU A CA 1
ATOM 1220 C C . LEU A 1 159 ? 3.707 -7.306 17.349 1.00 87.56 159 LEU A C 1
ATOM 1222 O O . LEU A 1 159 ? 3.381 -8.079 18.248 1.00 87.56 159 LEU A O 1
ATOM 1226 N N . HIS A 1 160 ? 4.033 -6.034 17.587 1.00 84.19 160 HIS A N 1
ATOM 1227 C CA . HIS A 1 160 ? 4.052 -5.458 18.929 1.00 84.19 160 HIS A CA 1
ATOM 1228 C C . HIS A 1 160 ? 2.682 -5.581 19.609 1.00 84.19 160 HIS A C 1
ATOM 1230 O O . HIS A 1 160 ? 2.584 -6.041 20.748 1.00 84.19 160 HIS A O 1
ATOM 1236 N N . ALA A 1 161 ? 1.603 -5.269 18.884 1.00 82.62 161 ALA A N 1
ATOM 1237 C CA . ALA A 1 161 ? 0.245 -5.427 19.390 1.00 82.62 161 ALA A CA 1
ATOM 1238 C C . ALA A 1 161 ? -0.115 -6.893 19.690 1.00 82.62 161 ALA A C 1
ATOM 1240 O O . ALA A 1 161 ? -0.804 -7.174 20.671 1.00 82.62 161 ALA A O 1
ATOM 1241 N N . ALA A 1 162 ? 0.343 -7.842 18.869 1.00 85.12 162 ALA A N 1
ATOM 1242 C CA . ALA A 1 162 ? 0.124 -9.267 19.101 1.00 85.12 162 ALA A CA 1
ATOM 1243 C C . ALA A 1 162 ? 0.889 -9.785 20.329 1.00 85.12 162 ALA A C 1
ATOM 1245 O O . ALA A 1 162 ? 0.331 -10.550 21.118 1.00 85.12 162 ALA A O 1
ATOM 1246 N N . LEU A 1 163 ? 2.138 -9.352 20.514 1.00 86.44 163 LEU A N 1
ATOM 1247 C CA . LEU A 1 163 ? 2.956 -9.707 21.674 1.00 86.44 163 LEU A CA 1
ATOM 1248 C C . LEU A 1 163 ? 2.377 -9.134 22.972 1.00 86.44 163 LEU A C 1
ATOM 1250 O O . LEU A 1 163 ? 2.278 -9.869 23.953 1.00 86.44 163 LEU A O 1
ATOM 1254 N N . ALA A 1 164 ? 1.918 -7.878 22.962 1.00 82.62 164 ALA A N 1
ATOM 1255 C CA . ALA A 1 164 ? 1.263 -7.255 24.113 1.00 82.62 164 ALA A CA 1
ATOM 1256 C C . ALA A 1 164 ? 0.025 -8.052 24.566 1.00 82.62 164 ALA A C 1
ATOM 1258 O O . ALA A 1 164 ? -0.077 -8.421 25.735 1.00 82.62 164 ALA A O 1
ATOM 1259 N N . ARG A 1 165 ? -0.852 -8.434 23.625 1.00 83.62 165 ARG A N 1
ATOM 1260 C CA . ARG A 1 165 ? -2.034 -9.270 23.918 1.00 83.62 165 ARG A CA 1
ATOM 1261 C C . ARG A 1 165 ? -1.666 -10.636 24.502 1.00 83.62 165 ARG A C 1
ATOM 1263 O O . ARG A 1 165 ? -2.328 -11.116 25.416 1.00 83.62 165 ARG A O 1
ATOM 1270 N N . ARG A 1 166 ? -0.608 -11.275 23.988 1.00 85.69 166 ARG A N 1
ATOM 1271 C CA . ARG A 1 166 ? -0.114 -12.558 24.521 1.00 85.69 166 ARG A CA 1
ATOM 1272 C C . ARG A 1 166 ? 0.443 -12.416 25.937 1.00 85.69 166 ARG A C 1
ATOM 1274 O O . ARG A 1 166 ? 0.271 -13.326 26.739 1.00 85.69 166 ARG A O 1
ATOM 1281 N N . ALA A 1 167 ? 1.113 -11.306 26.241 1.00 84.44 167 ALA A N 1
ATOM 1282 C CA . ALA A 1 167 ? 1.646 -11.038 27.572 1.00 84.44 167 ALA A CA 1
ATOM 1283 C C . ALA A 1 167 ? 0.532 -10.795 28.602 1.00 84.44 167 ALA A C 1
ATOM 1285 O O . ALA A 1 167 ? 0.645 -11.263 29.729 1.00 84.44 167 ALA A O 1
ATOM 1286 N N . GLU A 1 168 ? -0.546 -10.108 28.218 1.00 83.56 168 GLU A N 1
ATOM 1287 C CA . GLU A 1 168 ? -1.735 -9.921 29.062 1.00 83.56 168 GLU A CA 1
ATOM 1288 C C . GLU A 1 168 ? -2.462 -11.246 29.319 1.00 83.56 168 GLU A C 1
ATOM 1290 O O . GLU A 1 168 ? -2.746 -11.566 30.467 1.00 83.56 168 GLU A O 1
ATOM 1295 N N . ALA A 1 169 ? -2.665 -12.066 28.283 1.00 84.50 169 ALA A N 1
ATOM 1296 C CA . ALA A 1 169 ? -3.331 -13.364 28.411 1.00 84.50 169 ALA A CA 1
ATOM 1297 C C . ALA A 1 169 ? -2.581 -14.369 29.305 1.00 84.50 169 ALA A C 1
ATOM 1299 O O . ALA A 1 169 ? -3.196 -15.288 29.822 1.00 84.50 169 ALA A O 1
ATOM 1300 N N . ARG A 1 170 ? -1.262 -14.213 29.485 1.00 83.31 170 ARG A N 1
ATOM 1301 C CA . ARG A 1 170 ? -0.453 -15.040 30.402 1.00 83.31 170 ARG A CA 1
ATOM 1302 C C . ARG A 1 170 ? -0.535 -14.600 31.867 1.00 83.31 170 ARG A C 1
ATOM 1304 O O . ARG A 1 170 ? -0.021 -15.308 32.724 1.00 83.31 170 ARG A O 1
ATOM 1311 N N . LYS A 1 171 ? -1.078 -13.411 32.143 1.00 77.00 171 LYS A N 1
ATOM 1312 C CA . LYS A 1 171 ? -1.250 -12.873 33.504 1.00 77.00 171 LYS A CA 1
ATOM 1313 C C . LYS A 1 171 ? -2.631 -13.183 34.095 1.00 77.00 171 LYS A C 1
ATOM 1315 O O . LYS A 1 171 ? -2.831 -12.909 35.275 1.00 77.00 171 LYS A O 1
ATOM 1320 N N . CYS A 1 172 ? -3.558 -13.683 33.279 1.00 61.31 172 CYS A N 1
ATOM 1321 C CA . CYS A 1 172 ? -4.882 -14.163 33.674 1.00 61.31 172 CYS A CA 1
ATOM 1322 C C . CYS A 1 172 ? -4.855 -15.681 33.841 1.00 61.31 172 CYS A C 1
ATOM 1324 O O . CYS A 1 172 ? -5.602 -16.161 34.717 1.00 61.31 172 CYS A O 1
#

Organism: NCBI:txid1867749

Secondary 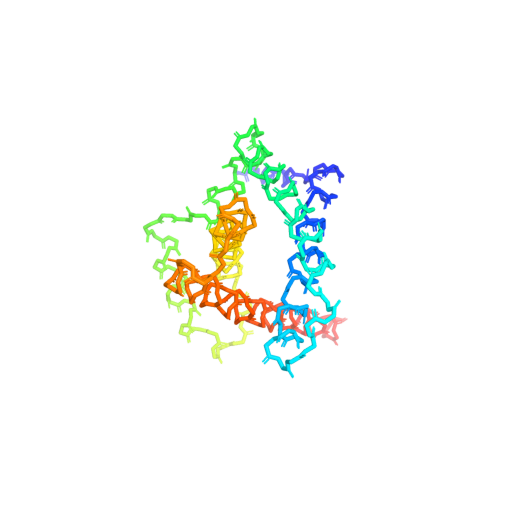structure (DSSP, 8-state):
-------PPPHHHHHHHHHHHHHHHHHHHHHHHHHTT-GGGHHHHHHHHHHHHHHHHHHHHHHHHSHHHHHHHHHHS--THHHHHHHHHHHHGGGT---HHHHHHHHHHHHHHHHHHHHHHHHHHHTT-GGG-HHHHHHHHHHHHHHHHHHHHHHHHHHHHHHHHHHHHT--